Protein AF-A0A848Y9N1-F1 (afdb_monomer_lite)

Structure (mmCIF, N/CA/C/O backbone):
data_AF-A0A848Y9N1-F1
#
_entry.id   AF-A0A848Y9N1-F1
#
loop_
_atom_site.group_PDB
_atom_site.id
_atom_site.type_symbol
_atom_site.label_atom_id
_atom_site.label_alt_id
_atom_site.label_comp_id
_atom_site.label_asym_id
_atom_site.label_entity_id
_atom_site.label_seq_id
_atom_site.pdbx_PDB_ins_code
_atom_site.Cartn_x
_atom_site.Cartn_y
_atom_site.Cartn_z
_atom_site.occupancy
_atom_site.B_iso_or_equiv
_atom_site.auth_seq_id
_atom_site.auth_comp_id
_atom_site.auth_asym_id
_atom_site.auth_atom_id
_atom_site.pdbx_PDB_model_num
ATOM 1 N N . MET A 1 1 ? -16.099 0.536 4.959 1.00 75.56 1 MET A N 1
ATOM 2 C CA . MET A 1 1 ? -15.161 -0.529 5.360 1.00 75.56 1 MET A CA 1
ATOM 3 C C . MET A 1 1 ? -15.402 -1.742 4.486 1.00 75.56 1 MET A C 1
ATOM 5 O O . MET A 1 1 ? -16.316 -2.514 4.742 1.00 75.56 1 MET A O 1
ATOM 9 N N . ALA A 1 2 ? -14.638 -1.846 3.406 1.00 93.50 2 ALA A N 1
ATOM 10 C CA . ALA A 1 2 ? -14.611 -3.028 2.552 1.00 93.50 2 ALA A CA 1
ATOM 11 C C . ALA A 1 2 ? -13.202 -3.611 2.620 1.00 93.50 2 ALA A C 1
ATOM 13 O O . ALA A 1 2 ? -12.256 -2.843 2.804 1.00 93.50 2 ALA A O 1
ATOM 14 N N . LYS A 1 3 ? -13.088 -4.931 2.474 1.00 97.19 3 LYS A N 1
ATOM 15 C CA . LYS A 1 3 ? -11.802 -5.606 2.343 1.00 97.19 3 LYS A CA 1
ATOM 16 C C . LYS A 1 3 ? -11.455 -5.714 0.860 1.00 97.19 3 LYS A C 1
ATOM 18 O O . LYS A 1 3 ? -12.255 -6.256 0.098 1.00 97.19 3 LYS A O 1
ATOM 23 N N . ILE A 1 4 ? -10.326 -5.147 0.454 1.00 97.00 4 ILE A N 1
ATOM 24 C CA . ILE A 1 4 ? -9.921 -4.985 -0.945 1.00 97.00 4 ILE A CA 1
ATOM 25 C C . ILE A 1 4 ? -8.628 -5.762 -1.167 1.00 97.00 4 ILE A C 1
ATOM 27 O O . ILE A 1 4 ? -7.648 -5.524 -0.475 1.00 97.00 4 ILE A O 1
ATOM 31 N N . LEU A 1 5 ? -8.634 -6.669 -2.144 1.00 97.56 5 LEU A N 1
ATOM 32 C CA . LEU A 1 5 ? -7.415 -7.301 -2.643 1.00 97.56 5 LEU A CA 1
ATOM 33 C C . LEU A 1 5 ? -6.796 -6.388 -3.706 1.00 97.56 5 LEU A C 1
ATOM 35 O O . LEU A 1 5 ? -7.414 -6.179 -4.755 1.00 97.56 5 LEU A O 1
ATOM 39 N N . LEU A 1 6 ? -5.606 -5.851 -3.444 1.00 96.81 6 LEU A N 1
ATOM 40 C CA . LEU A 1 6 ? -4.899 -4.976 -4.378 1.00 96.81 6 LEU A CA 1
ATOM 41 C C . LEU A 1 6 ? -3.817 -5.755 -5.135 1.00 96.81 6 LEU A C 1
A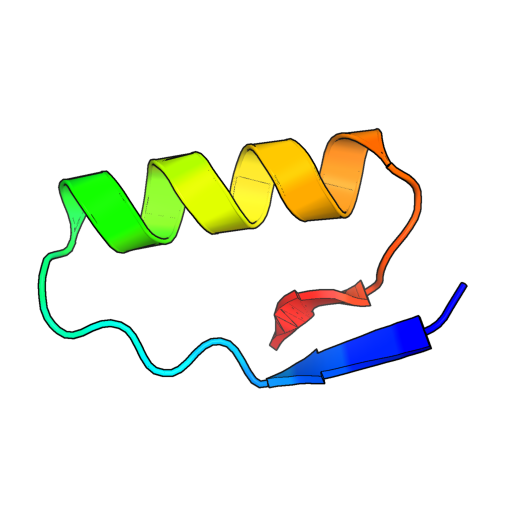TOM 43 O O . LEU A 1 6 ? -2.704 -5.962 -4.653 1.00 96.81 6 LEU A O 1
ATOM 47 N N . ALA A 1 7 ? -4.141 -6.163 -6.361 1.00 97.12 7 ALA A N 1
ATOM 48 C CA . ALA A 1 7 ? -3.209 -6.815 -7.276 1.00 97.12 7 ALA A CA 1
ATOM 49 C C . ALA A 1 7 ? -2.691 -5.816 -8.327 1.00 97.12 7 ALA A C 1
ATOM 51 O O . ALA A 1 7 ? -3.274 -5.691 -9.399 1.00 97.12 7 ALA A O 1
ATOM 52 N N . GLU A 1 8 ? -1.605 -5.117 -7.995 1.00 97.94 8 GLU A N 1
ATOM 53 C CA . GLU A 1 8 ? -0.918 -4.129 -8.847 1.00 97.94 8 GLU A CA 1
ATOM 54 C C . GLU A 1 8 ? 0.550 -4.545 -9.040 1.00 97.94 8 GLU A C 1
ATOM 56 O O . GLU A 1 8 ? 1.207 -4.906 -8.058 1.00 97.94 8 GLU A O 1
ATOM 61 N N . ASP A 1 9 ? 1.065 -4.566 -10.270 1.00 97.50 9 ASP A N 1
ATOM 62 C CA . ASP A 1 9 ? 2.409 -5.073 -10.580 1.00 97.50 9 ASP A CA 1
ATOM 63 C C . ASP A 1 9 ? 3.509 -4.025 -10.399 1.00 97.50 9 ASP A C 1
ATOM 65 O O . ASP A 1 9 ? 4.628 -4.388 -10.027 1.00 97.50 9 ASP A O 1
ATOM 69 N N . ASP A 1 10 ? 3.190 -2.743 -10.571 1.00 98.31 10 ASP A N 1
ATOM 70 C CA . ASP A 1 10 ? 4.120 -1.656 -10.281 1.00 98.31 10 ASP A CA 1
ATOM 71 C C . ASP A 1 10 ? 4.154 -1.317 -8.777 1.00 98.31 10 ASP A C 1
ATOM 73 O O . ASP A 1 10 ? 3.132 -1.091 -8.125 1.00 98.31 10 ASP A O 1
ATOM 77 N N . GLU A 1 11 ? 5.351 -1.278 -8.187 1.00 97.88 11 GLU A N 1
ATOM 78 C CA . GLU A 1 11 ? 5.508 -1.104 -6.739 1.00 97.88 11 GLU A CA 1
ATOM 79 C C . GLU A 1 11 ? 5.118 0.305 -6.258 1.00 97.88 11 GLU A C 1
ATOM 81 O O . GLU A 1 11 ? 4.519 0.455 -5.185 1.00 97.88 11 GLU A O 1
ATOM 86 N N . ASP A 1 12 ? 5.432 1.338 -7.040 1.00 98.25 12 ASP A N 1
ATOM 87 C CA . ASP A 1 12 ? 5.130 2.723 -6.680 1.00 98.25 12 ASP A CA 1
ATOM 88 C C . ASP A 1 12 ? 3.628 2.993 -6.812 1.00 98.25 12 ASP A C 1
ATOM 90 O O . ASP A 1 12 ? 3.019 3.598 -5.917 1.00 98.25 12 ASP A O 1
ATOM 94 N N . MET A 1 13 ? 3.008 2.471 -7.873 1.00 98.00 13 MET A N 1
ATOM 95 C CA . MET A 1 13 ? 1.563 2.516 -8.075 1.00 98.00 13 MET A CA 1
ATOM 96 C C . MET A 1 13 ? 0.820 1.761 -6.973 1.00 98.00 13 MET A C 1
ATOM 98 O O . MET A 1 13 ? -0.133 2.293 -6.395 1.00 98.00 13 MET A O 1
ATOM 102 N N . ARG A 1 14 ? 1.288 0.560 -6.608 1.00 98.00 14 ARG A N 1
ATOM 103 C CA . ARG A 1 14 ? 0.687 -0.237 -5.532 1.00 98.00 14 ARG A CA 1
ATOM 104 C C . ARG A 1 14 ? 0.642 0.553 -4.228 1.00 98.00 14 ARG A C 1
ATOM 106 O O . ARG A 1 14 ? -0.427 0.696 -3.638 1.00 98.00 14 ARG A O 1
ATOM 113 N N . LYS A 1 15 ? 1.773 1.126 -3.806 1.00 98.00 15 LYS A N 1
ATOM 114 C CA . LYS A 1 15 ? 1.862 1.921 -2.566 1.00 98.00 15 LYS A CA 1
ATOM 115 C C . LYS A 1 15 ? 1.006 3.182 -2.622 1.00 98.00 15 LYS A C 1
ATOM 117 O O . LYS A 1 15 ? 0.467 3.613 -1.600 1.00 98.00 15 LYS A O 1
ATOM 122 N N . PHE A 1 16 ? 0.904 3.812 -3.792 1.00 98.38 16 PHE A N 1
ATOM 123 C CA . PHE A 1 16 ? 0.039 4.972 -3.980 1.00 98.38 16 PHE A CA 1
ATOM 124 C C . PHE A 1 16 ? -1.435 4.610 -3.743 1.00 98.38 16 PHE A C 1
ATOM 126 O O . PHE A 1 16 ? -2.112 5.284 -2.960 1.00 98.38 16 PHE A O 1
ATOM 133 N N . LEU A 1 17 ? -1.909 3.530 -4.369 1.00 98.06 17 LEU A N 1
ATOM 134 C CA . LEU A 1 17 ? -3.290 3.059 -4.261 1.00 98.06 17 LEU A CA 1
ATOM 135 C C . LEU A 1 17 ? -3.617 2.541 -2.859 1.00 98.06 17 LEU A C 1
ATOM 137 O O . LEU A 1 17 ? -4.650 2.916 -2.307 1.00 98.06 17 LEU A O 1
ATOM 141 N N . GLU A 1 18 ? -2.725 1.755 -2.258 1.00 98.12 18 GLU A N 1
ATOM 142 C CA . GLU A 1 18 ? -2.844 1.260 -0.883 1.00 98.12 18 GLU A CA 1
ATOM 143 C C . GLU A 1 18 ? -3.103 2.418 0.091 1.00 98.12 18 GLU A C 1
ATOM 145 O O . GLU A 1 18 ?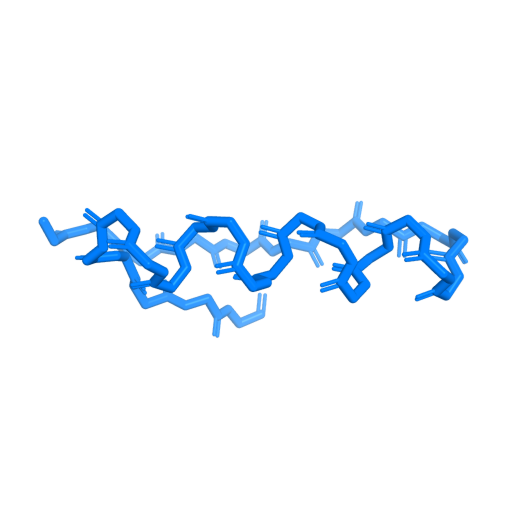 -4.147 2.464 0.741 1.00 98.12 18 GLU A O 1
ATOM 150 N N . ARG A 1 19 ? -2.246 3.450 0.080 1.00 98.25 19 ARG A N 1
ATOM 151 C CA . ARG A 1 19 ? -2.396 4.634 0.947 1.00 98.25 19 ARG A CA 1
ATOM 152 C C . ARG A 1 19 ? -3.691 5.402 0.703 1.00 98.25 19 ARG A C 1
ATOM 154 O O . ARG A 1 19 ? -4.233 6.008 1.629 1.00 98.25 19 ARG A O 1
ATOM 161 N N . ALA A 1 20 ? -4.155 5.470 -0.543 1.00 98.25 20 ALA A N 1
ATOM 162 C CA . ALA A 1 20 ? -5.401 6.153 -0.878 1.00 98.25 20 ALA A CA 1
ATOM 163 C C . ALA A 1 20 ? -6.618 5.390 -0.330 1.00 98.25 20 ALA A C 1
ATOM 165 O O . ALA A 1 20 ? -7.514 5.999 0.258 1.00 98.25 20 ALA A O 1
ATOM 166 N N . LEU A 1 21 ? -6.621 4.064 -0.476 1.00 97.94 21 LEU A N 1
ATOM 167 C CA . LEU A 1 21 ? -7.684 3.180 -0.002 1.00 97.94 21 LEU A CA 1
ATOM 168 C C . LEU A 1 21 ? -7.727 3.102 1.531 1.00 97.94 21 LEU A C 1
ATOM 170 O O . LEU A 1 21 ? -8.809 3.197 2.114 1.00 97.94 21 LEU A O 1
ATOM 174 N N . GLU A 1 22 ? -6.571 3.037 2.192 1.00 97.62 22 GLU A N 1
ATOM 175 C CA . GLU A 1 22 ? -6.465 3.114 3.653 1.00 97.62 22 GLU A CA 1
ATOM 176 C C . GLU A 1 22 ? -7.019 4.442 4.190 1.00 97.62 22 GLU A C 1
ATOM 178 O O . GLU A 1 22 ? -7.835 4.453 5.114 1.00 97.62 22 GLU A O 1
ATOM 183 N N . LYS A 1 23 ? -6.654 5.579 3.573 1.00 98.06 23 LYS A N 1
ATOM 184 C CA . LYS A 1 23 ? -7.188 6.908 3.939 1.00 98.06 23 LYS A CA 1
ATOM 185 C C 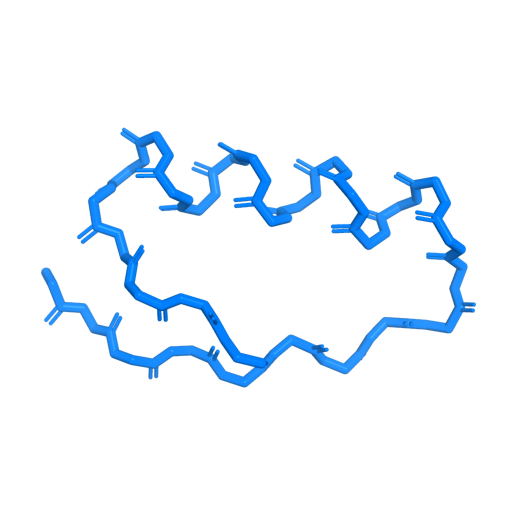. LYS A 1 23 ? -8.702 7.013 3.761 1.00 98.06 23 LYS A C 1
ATOM 187 O O . LYS A 1 23 ? -9.344 7.769 4.486 1.00 98.06 23 LYS A O 1
ATOM 192 N N . ALA A 1 24 ? -9.270 6.270 2.816 1.00 97.75 24 ALA A N 1
ATOM 193 C CA . ALA A 1 24 ? -10.711 6.178 2.605 1.00 97.75 24 ALA A CA 1
ATOM 194 C C . ALA A 1 24 ? -11.413 5.199 3.576 1.00 97.75 24 ALA A C 1
ATOM 196 O O . ALA A 1 24 ? -12.639 5.086 3.556 1.00 97.75 24 ALA A O 1
ATOM 197 N N . GLY A 1 25 ? -10.670 4.526 4.463 1.00 97.94 25 GLY A N 1
ATOM 198 C CA . GLY A 1 25 ? -11.215 3.624 5.481 1.00 97.94 25 GLY A CA 1
ATOM 199 C C . GLY A 1 25 ? -11.509 2.212 4.968 1.00 97.94 25 GLY A C 1
ATOM 200 O O . GLY A 1 25 ? -12.468 1.571 5.424 1.00 97.94 25 GLY A O 1
ATOM 201 N N . HIS A 1 26 ? -10.729 1.740 3.994 1.00 98.12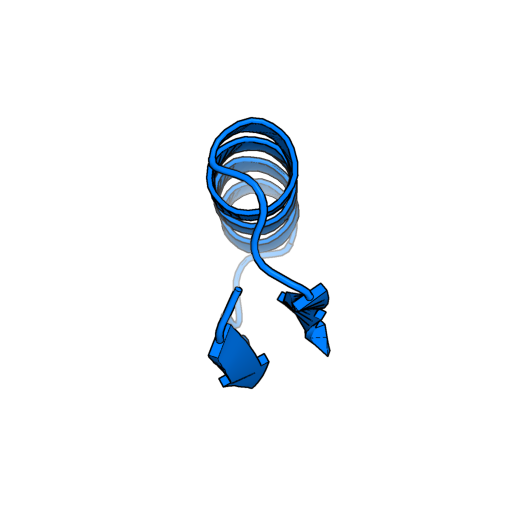 26 HIS A N 1
ATOM 202 C CA . HIS A 1 26 ? -10.753 0.360 3.516 1.00 98.12 26 HIS A CA 1
ATOM 203 C C . HIS A 1 26 ? -9.594 -0.450 4.103 1.00 98.12 26 HIS A C 1
ATOM 205 O O . HIS A 1 26 ? -8.530 0.092 4.380 1.00 98.12 26 HIS A O 1
ATOM 211 N N . ASP A 1 27 ? -9.829 -1.748 4.283 1.00 97.38 27 ASP A N 1
ATOM 212 C CA . ASP A 1 27 ? -8.800 -2.727 4.641 1.00 97.38 27 ASP A CA 1
ATOM 213 C C . ASP A 1 27 ? -8.223 -3.288 3.337 1.00 97.38 27 ASP A C 1
ATOM 215 O O . ASP A 1 27 ? -8.984 -3.804 2.513 1.00 97.38 27 ASP A O 1
ATOM 219 N N . VAL A 1 28 ? -6.920 -3.131 3.116 1.00 97.31 28 VAL A N 1
ATOM 220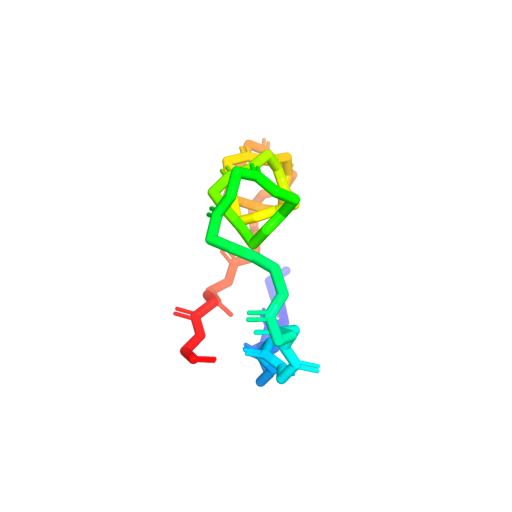 C CA . VAL A 1 28 ? -6.242 -3.517 1.871 1.00 97.31 28 VAL A CA 1
ATOM 221 C C . VAL A 1 28 ? -5.337 -4.716 2.156 1.00 97.31 28 VAL A C 1
ATOM 223 O O . VAL A 1 28 ? -4.651 -4.753 3.174 1.00 97.31 28 VAL A O 1
ATOM 226 N N . THR A 1 29 ? -5.368 -5.732 1.294 1.00 94.06 29 THR A N 1
ATOM 227 C CA . THR A 1 29 ? -4.525 -6.940 1.368 1.00 94.06 29 THR A CA 1
ATOM 228 C C . THR A 1 29 ? -3.909 -7.240 0.009 1.00 94.06 29 THR A C 1
ATOM 230 O O . THR A 1 29 ? -4.557 -6.912 -1.012 1.00 94.06 29 THR A O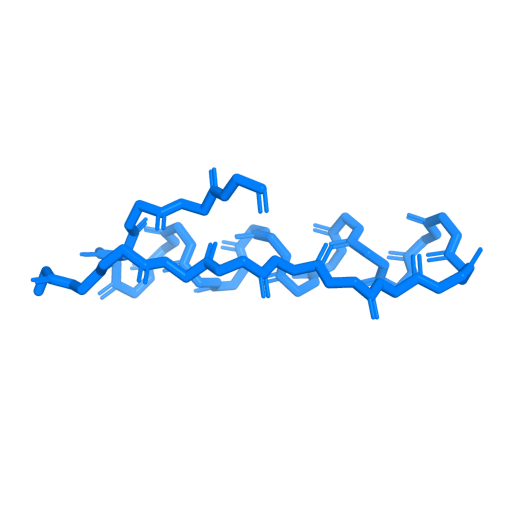 1
#

Foldseek 3Di:
DEEEEDDDPDPVVSVVVCVVCVVVVYHYD

Radius of gyration: 8.6 Å; chains: 1; bounding box: 21×14×16 Å

Secondary structure (DSSP, 8-state):
--EE----SSHHHHHHHHHHHHHTT-EE-

Sequence (29 aa):
MAKILLAEDDEDMRKFLERALEKAGHDVT

pLDDT: mean 96.75, std 4.15, range [75.56, 98.38]